Protein AF-A0A3D8QD68-F1 (afdb_monomer_lite)

Organism: NCBI:txid1849047

pLDDT: mean 86.11, std 13.1, range [52.62, 97.5]

Radius of gyration: 23.26 Å; chains: 1; bounding box: 36×42×60 Å

Foldseek 3Di:
DVVVVVCCVPVDDPCPVVVVVQQVVCVVVVHDSQPSDPCSCVVVVVVVCCVVVVVVVVVQCVVCVVVPHNDPDDPD

InterPro domains:
  IPR039297 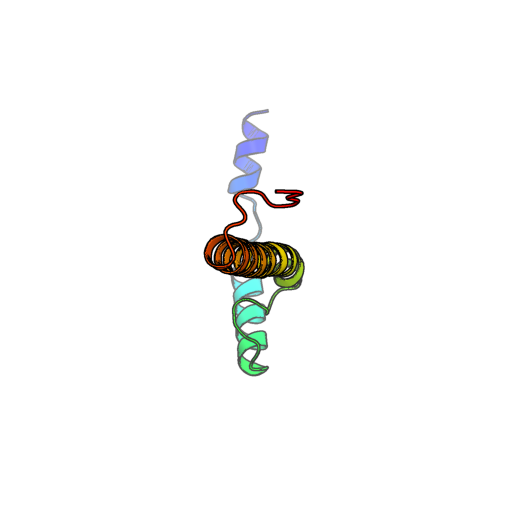Cytochrome c oxidase subunit VII [PF02238] (14-68)

Structure (mmCIF, N/CA/C/O backbone):
data_AF-A0A3D8QD68-F1
#
_entry.id   AF-A0A3D8QD68-F1
#
loop_
_atom_site.group_PDB
_atom_site.id
_atom_site.type_symbol
_atom_site.label_atom_id
_atom_site.label_alt_id
_atom_site.label_comp_id
_atom_site.label_asym_id
_atom_site.label_entity_id
_atom_site.label_seq_id
_atom_site.pdbx_PDB_ins_code
_atom_site.Cartn_x
_atom_site.Cartn_y
_atom_site.Cartn_z
_atom_site.occupancy
_atom_site.B_iso_or_equiv
_atom_site.auth_seq_id
_atom_site.auth_comp_id
_atom_site.auth_asym_id
_atom_site.auth_atom_id
_atom_site.pdbx_PDB_model_num
ATOM 1 N N . MET A 1 1 ? -1.021 29.038 22.547 1.00 53.19 1 MET A N 1
ATOM 2 C CA . MET A 1 1 ? -0.838 28.026 21.478 1.00 53.19 1 MET A CA 1
ATOM 3 C C . MET A 1 1 ? -0.371 26.666 22.011 1.00 53.19 1 MET A C 1
ATOM 5 O O . MET A 1 1 ? -0.933 25.662 21.603 1.00 53.19 1 MET A O 1
ATOM 9 N N . LEU A 1 2 ? 0.573 26.610 22.963 1.00 52.62 2 LEU A N 1
ATOM 10 C CA . LEU A 1 2 ? 1.092 25.350 23.535 1.00 52.62 2 LEU A CA 1
ATOM 11 C C . LEU A 1 2 ? 0.046 24.516 24.318 1.00 52.62 2 LEU A C 1
ATOM 13 O O . LEU A 1 2 ? 0.028 23.293 24.220 1.00 52.62 2 LEU A O 1
ATOM 17 N N . ILE A 1 3 ? -0.878 25.169 25.036 1.00 59.38 3 ILE A N 1
ATOM 18 C CA . ILE A 1 3 ? -1.915 24.500 25.853 1.00 59.38 3 ILE A CA 1
ATOM 19 C C . ILE A 1 3 ? -2.939 23.740 24.985 1.00 59.38 3 ILE A C 1
ATOM 21 O O . ILE A 1 3 ? -3.402 22.665 25.362 1.00 59.38 3 ILE A O 1
ATOM 25 N N . CYS A 1 4 ? -3.248 24.246 23.786 1.00 55.66 4 CYS A N 1
ATOM 26 C CA . CYS A 1 4 ? -4.190 23.599 22.866 1.00 55.66 4 CYS A CA 1
ATOM 27 C C . CYS A 1 4 ? -3.634 22.285 22.290 1.00 55.66 4 CYS A C 1
ATOM 29 O O . CYS A 1 4 ? -4.395 21.351 22.050 1.00 55.66 4 CYS A O 1
ATOM 31 N N . MET A 1 5 ? -2.311 22.185 22.111 1.00 55.88 5 MET A N 1
ATOM 32 C CA . MET A 1 5 ? -1.663 20.982 21.574 1.00 55.88 5 MET A CA 1
ATOM 33 C C . MET A 1 5 ? -1.665 19.829 22.589 1.00 55.88 5 MET A C 1
ATOM 35 O O . MET A 1 5 ? -1.900 18.681 22.219 1.00 55.88 5 MET A O 1
ATOM 39 N N . PHE A 1 6 ? -1.495 20.136 23.879 1.00 54.66 6 PHE A N 1
ATOM 40 C CA . PHE A 1 6 ? -1.578 19.149 24.963 1.00 54.66 6 PHE A CA 1
ATOM 41 C C . PHE A 1 6 ? -3.000 18.593 25.141 1.00 54.66 6 PHE A C 1
ATOM 43 O O . PHE A 1 6 ? -3.189 17.394 25.353 1.00 54.66 6 PHE A O 1
ATOM 50 N N . ASN A 1 7 ? -4.010 19.452 24.972 1.00 58.41 7 ASN A N 1
ATOM 51 C CA . ASN A 1 7 ? -5.421 19.078 25.076 1.00 58.41 7 ASN A CA 1
ATOM 52 C C . ASN A 1 7 ? -5.823 18.017 24.027 1.00 58.41 7 ASN A C 1
ATOM 54 O O . ASN A 1 7 ? -6.613 17.126 24.323 1.00 58.41 7 ASN A O 1
ATOM 58 N N . SER A 1 8 ? -5.218 18.046 22.832 1.00 63.12 8 SER A N 1
ATOM 59 C CA . SER A 1 8 ? -5.529 17.106 21.744 1.00 63.12 8 SER A CA 1
ATOM 60 C C . SER A 1 8 ? -5.054 15.666 21.989 1.00 63.12 8 SER A C 1
ATOM 62 O O . SER A 1 8 ? -5.642 14.739 21.429 1.00 63.12 8 SER A O 1
ATOM 64 N N . PHE A 1 9 ? -3.994 15.457 22.778 1.00 66.31 9 PHE A N 1
ATOM 65 C CA . PHE A 1 9 ? -3.515 14.113 23.131 1.00 66.31 9 PHE A CA 1
ATOM 66 C C . PHE A 1 9 ? -4.228 13.553 24.363 1.00 66.31 9 PHE A C 1
ATOM 68 O O . PHE A 1 9 ? -4.480 12.350 24.417 1.00 66.31 9 PHE A O 1
ATOM 75 N N . ILE A 1 10 ? -4.563 14.419 25.325 1.00 68.56 10 ILE A N 1
ATOM 76 C CA . ILE A 1 10 ? -5.154 14.022 26.609 1.00 68.56 10 ILE A CA 1
ATOM 77 C C . ILE A 1 10 ? -6.681 13.860 26.516 1.00 68.56 10 ILE A C 1
ATOM 79 O O . ILE A 1 10 ? -7.207 12.885 27.039 1.00 68.56 10 ILE A O 1
ATOM 83 N N . ASN A 1 11 ? -7.393 14.733 25.793 1.00 75.38 11 ASN A N 1
ATOM 84 C CA . ASN A 1 11 ? -8.862 14.706 25.681 1.00 75.38 11 ASN A CA 1
ATOM 85 C C . ASN A 1 11 ? -9.366 14.100 24.359 1.00 75.38 11 ASN A C 1
ATOM 87 O O . ASN A 1 11 ? -10.387 14.504 23.804 1.00 75.38 11 ASN A O 1
ATOM 91 N N . ARG A 1 12 ? -8.646 13.105 23.834 1.00 77.62 12 ARG A N 1
ATOM 92 C CA . ARG A 1 12 ? -9.084 12.295 22.692 1.00 77.62 12 ARG A CA 1
ATOM 93 C C . ARG A 1 12 ? -10.003 11.177 23.183 1.00 77.62 12 ARG A C 1
ATOM 95 O O . ARG A 1 12 ? -9.601 10.372 24.018 1.00 77.62 12 ARG A O 1
ATOM 102 N N . GLU A 1 13 ? -11.182 11.041 22.583 1.00 80.69 13 GLU A N 1
ATOM 103 C CA . GLU A 1 13 ? -12.063 9.904 22.863 1.00 80.69 13 GLU A CA 1
ATOM 104 C C . GLU A 1 13 ? -11.382 8.559 22.536 1.00 80.69 13 GLU A C 1
ATOM 106 O O . GLU A 1 13 ? -10.728 8.380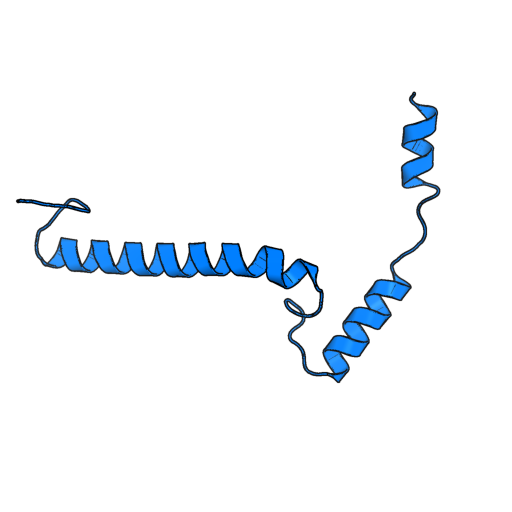 21.492 1.00 80.69 13 GLU A O 1
ATOM 111 N N . ASN A 1 14 ? -11.538 7.583 23.437 1.00 86.56 14 ASN A N 1
ATOM 112 C CA . ASN A 1 14 ? -10.994 6.246 23.250 1.00 86.56 14 ASN A CA 1
ATOM 113 C C . ASN A 1 14 ? -11.796 5.454 22.204 1.00 86.56 14 ASN A C 1
ATOM 115 O O . ASN A 1 14 ? -12.774 4.776 22.500 1.00 86.56 14 ASN A O 1
ATOM 119 N N . ARG A 1 15 ? -11.304 5.465 20.969 1.00 89.19 15 ARG A N 1
ATOM 120 C CA . ARG A 1 15 ? -11.862 4.711 19.834 1.00 89.19 15 ARG A CA 1
ATOM 121 C C . ARG A 1 15 ? -11.423 3.238 19.744 1.00 89.19 15 ARG A C 1
ATOM 123 O O . ARG A 1 15 ? -11.723 2.582 18.750 1.00 89.19 15 ARG A O 1
ATOM 130 N N . VAL A 1 16 ? -10.708 2.694 20.737 1.00 91.81 16 VAL A N 1
ATOM 131 C CA . VAL A 1 16 ? -10.277 1.278 20.722 1.00 91.81 16 VAL A CA 1
ATOM 132 C C . VAL A 1 16 ? -11.472 0.310 20.687 1.00 91.81 16 VAL A C 1
ATOM 134 O O . VAL A 1 16 ? -11.501 -0.520 19.775 1.00 91.81 16 VAL A O 1
ATOM 137 N N . PRO A 1 17 ? -12.506 0.443 21.549 1.00 94.62 17 PRO A N 1
ATOM 138 C CA . PRO A 1 17 ? -13.664 -0.457 21.517 1.00 94.62 17 PRO A CA 1
ATOM 139 C C . PRO A 1 17 ? -14.474 -0.356 20.219 1.00 94.62 17 PRO A C 1
ATOM 141 O O . PRO A 1 17 ? -15.141 -1.305 19.810 1.00 94.62 17 PRO A O 1
ATOM 144 N N . HIS A 1 18 ? -14.423 0.797 19.545 1.00 93.25 18 HIS A N 1
ATOM 145 C CA . HIS A 1 18 ? -15.021 0.970 18.222 1.00 93.25 18 HIS A CA 1
ATOM 146 C C . HIS A 1 18 ? -14.316 0.089 17.182 1.00 93.25 18 HIS A C 1
ATOM 148 O O . HIS A 1 18 ? -14.967 -0.694 16.493 1.00 93.25 18 HIS A O 1
ATOM 154 N N . TYR A 1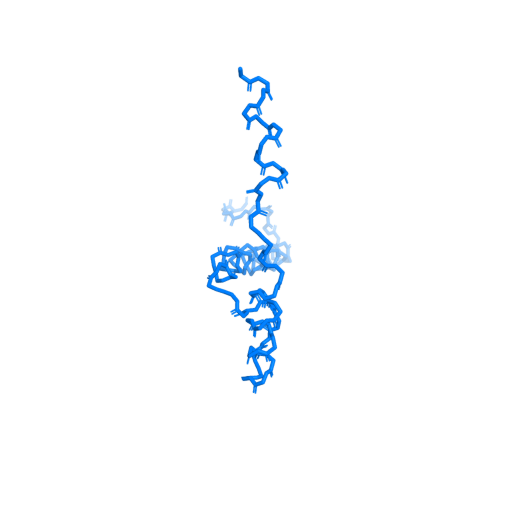 19 ? -12.985 0.161 17.097 1.00 92.19 19 TYR A N 1
ATOM 155 C CA . TYR A 1 19 ? -12.240 -0.658 16.141 1.00 92.19 19 TYR A CA 1
ATOM 156 C C . TYR A 1 19 ? -12.272 -2.147 16.484 1.00 92.19 19 TYR A C 1
ATOM 158 O O . TYR A 1 19 ? -12.371 -2.961 15.574 1.00 92.19 19 TYR A O 1
ATOM 166 N N . GLN A 1 20 ? -12.250 -2.519 17.766 1.00 94.31 20 GLN A N 1
ATOM 167 C CA . GLN A 1 20 ? -12.388 -3.920 18.179 1.00 94.31 20 GLN A CA 1
ATOM 168 C C . GLN A 1 20 ? -13.694 -4.533 17.659 1.00 94.31 20 GLN A C 1
ATOM 170 O O . GLN A 1 20 ? -13.652 -5.592 17.038 1.00 94.31 20 GLN A O 1
ATOM 175 N N . ARG A 1 21 ? -14.830 -3.836 17.817 1.00 94.44 21 ARG A N 1
ATOM 176 C CA . ARG A 1 21 ? -16.122 -4.279 17.268 1.00 94.44 21 ARG A CA 1
ATOM 177 C C . ARG A 1 21 ? -16.100 -4.366 15.744 1.00 94.44 21 ARG A C 1
ATOM 179 O O . ARG A 1 21 ? -16.530 -5.377 15.203 1.00 94.44 21 ARG A O 1
ATOM 186 N N . LEU A 1 22 ? -15.555 -3.352 15.067 1.00 93.56 22 LEU A N 1
ATOM 187 C CA . LEU A 1 22 ? -15.436 -3.339 13.605 1.00 93.56 22 LEU A CA 1
ATOM 188 C C . LEU A 1 22 ? -14.649 -4.555 13.089 1.00 93.56 22 LEU A C 1
ATOM 190 O O . LEU A 1 22 ? -15.104 -5.237 12.173 1.00 93.56 22 LEU A O 1
ATOM 194 N N . PHE A 1 23 ? -13.491 -4.846 13.690 1.00 93.81 23 PHE A N 1
ATOM 195 C CA . PHE A 1 23 ? -12.650 -5.954 13.244 1.00 93.81 23 PHE A CA 1
ATOM 196 C C . PHE A 1 23 ? -13.236 -7.325 13.611 1.00 93.81 23 PHE A C 1
ATOM 198 O O . PHE A 1 23 ? -13.152 -8.261 12.824 1.00 93.81 23 PHE A O 1
ATOM 205 N N . GLN A 1 24 ? -13.892 -7.453 14.767 1.00 94.31 24 GLN A N 1
ATOM 206 C CA . GLN A 1 24 ? -14.589 -8.687 15.152 1.00 94.31 24 GLN A CA 1
ATOM 207 C C . GLN A 1 24 ? -15.790 -8.976 14.237 1.00 94.31 24 GLN A C 1
ATOM 209 O O . GLN A 1 24 ? -15.980 -10.118 13.823 1.00 94.31 24 GLN A O 1
ATOM 214 N N . GLN A 1 25 ? -16.557 -7.948 13.857 1.00 94.06 25 GLN A N 1
ATOM 215 C CA . GLN A 1 25 ? -17.646 -8.072 12.880 1.00 94.06 25 GLN A CA 1
ATOM 216 C C . GLN A 1 25 ? -17.122 -8.478 11.497 1.00 94.06 25 GLN A C 1
ATOM 218 O O . GLN A 1 25 ? -17.672 -9.383 10.874 1.00 94.06 25 GLN A O 1
ATOM 223 N N . GLY A 1 26 ? -16.026 -7.865 11.036 1.00 91.12 26 GLY A N 1
ATOM 224 C CA . GLY A 1 26 ? -15.391 -8.229 9.767 1.00 91.12 26 GLY A CA 1
ATOM 225 C C . GLY A 1 26 ? -14.864 -9.668 9.748 1.00 91.12 26 GLY A C 1
ATOM 226 O O . GLY A 1 26 ? -15.000 -10.352 8.735 1.00 91.12 26 GLY A O 1
ATOM 227 N N . GLN A 1 27 ? -14.320 -10.155 10.869 1.00 91.44 27 GLN A N 1
ATOM 228 C CA . GLN A 1 27 ? -13.907 -11.556 11.024 1.00 91.44 27 GLN A CA 1
ATOM 229 C C . GLN A 1 27 ? -15.103 -12.520 10.984 1.00 91.44 27 GLN A C 1
ATOM 231 O O . GLN A 1 27 ? -15.034 -13.530 10.288 1.00 91.44 27 GLN A O 1
ATOM 236 N N . ALA A 1 28 ? -16.218 -12.188 11.647 1.00 91.94 28 ALA A N 1
ATOM 237 C CA . ALA A 1 28 ? -17.450 -12.983 11.586 1.00 91.94 28 ALA A CA 1
ATOM 238 C C . ALA A 1 28 ? -18.042 -13.057 10.164 1.00 91.94 28 ALA A C 1
ATOM 240 O O . ALA A 1 28 ? -18.658 -14.050 9.794 1.00 91.94 28 ALA A O 1
ATOM 241 N N . GLN A 1 29 ? -17.817 -12.025 9.347 1.00 92.38 29 GLN A N 1
ATOM 242 C CA . GLN A 1 29 ? -18.197 -11.981 7.930 1.00 92.38 29 GLN A CA 1
ATOM 243 C C . GLN A 1 29 ? -17.134 -12.586 6.992 1.00 92.38 29 GLN A C 1
ATOM 245 O O . GLN A 1 29 ? -17.241 -12.443 5.774 1.00 92.38 29 GLN A O 1
ATOM 250 N N . HIS A 1 30 ? -16.091 -13.226 7.532 1.00 91.06 30 HIS A N 1
ATOM 251 C CA . HIS A 1 30 ? -14.964 -13.797 6.784 1.00 91.06 30 HIS A CA 1
ATOM 252 C C . HIS A 1 30 ? -14.254 -12.805 5.841 1.00 91.06 30 HIS A C 1
ATOM 254 O O . HIS A 1 30 ? -13.636 -13.189 4.844 1.00 91.06 30 HIS A O 1
ATOM 260 N N . VAL A 1 31 ? -14.292 -11.510 6.161 1.00 91.56 31 VAL A N 1
ATOM 261 C CA . VAL A 1 31 ? -13.573 -10.483 5.406 1.00 91.56 31 VAL A CA 1
ATOM 262 C C . VAL A 1 31 ? -12.111 -10.481 5.838 1.00 91.56 31 VAL A C 1
ATOM 264 O O . VAL A 1 31 ? -11.783 -10.438 7.025 1.00 91.56 31 VAL A O 1
ATOM 267 N N . ARG A 1 32 ? -11.192 -10.472 4.869 1.00 91.62 32 ARG A N 1
ATOM 268 C CA . ARG A 1 32 ? -9.749 -10.391 5.141 1.00 91.62 32 ARG A CA 1
ATOM 269 C C . ARG A 1 32 ? -9.424 -9.141 5.953 1.00 91.62 32 ARG A C 1
ATOM 271 O O . ARG A 1 32 ? -9.865 -8.056 5.585 1.00 91.62 32 ARG A O 1
ATOM 278 N N . GLN A 1 33 ? -8.588 -9.283 6.984 1.00 91.94 33 GLN A N 1
ATOM 279 C CA . GLN A 1 33 ? -8.230 -8.219 7.936 1.00 91.94 33 GLN A CA 1
ATOM 280 C C . GLN A 1 33 ? -7.857 -6.886 7.265 1.00 91.94 33 GLN A C 1
ATOM 282 O O . GLN A 1 33 ? -8.278 -5.817 7.703 1.00 91.94 33 GLN A O 1
ATOM 287 N N . TRP A 1 34 ? -7.110 -6.946 6.163 1.00 90.31 34 TRP A N 1
ATOM 288 C CA . TRP A 1 34 ? -6.656 -5.770 5.426 1.00 90.31 34 TRP A CA 1
ATOM 289 C C . TRP A 1 34 ? -7.763 -5.049 4.640 1.00 90.31 34 TRP A C 1
ATOM 291 O O . TRP A 1 34 ? -7.577 -3.884 4.307 1.00 90.31 34 TRP A O 1
ATOM 301 N N . ASN A 1 35 ? -8.919 -5.674 4.387 1.00 92.75 35 ASN A N 1
ATOM 302 C CA . ASN A 1 35 ? -10.037 -5.119 3.606 1.00 92.75 35 ASN A CA 1
ATOM 303 C C . ASN A 1 35 ? -11.283 -4.767 4.446 1.00 92.75 35 ASN A C 1
ATOM 305 O O . ASN A 1 35 ? -12.358 -4.548 3.897 1.00 92.75 35 ASN A O 1
ATOM 309 N N . GLN A 1 36 ? -11.182 -4.746 5.777 1.00 90.50 36 GLN A N 1
ATOM 310 C CA . GLN A 1 36 ? -12.370 -4.592 6.631 1.00 90.50 36 GLN A CA 1
ATOM 311 C C . GLN A 1 36 ? -12.849 -3.138 6.778 1.00 90.50 36 GLN A C 1
ATOM 313 O O . GLN A 1 36 ? -14.005 -2.896 7.102 1.00 90.50 36 GLN A O 1
ATOM 318 N N . THR A 1 37 ? -11.980 -2.147 6.551 1.00 91.19 37 THR A N 1
ATOM 319 C CA . THR A 1 37 ? -12.303 -0.723 6.756 1.00 91.19 37 THR A CA 1
ATOM 320 C C . THR A 1 37 ? -12.544 -0.007 5.424 1.00 91.19 37 THR A C 1
ATOM 322 O O . THR A 1 37 ? -11.878 -0.286 4.433 1.00 91.19 37 THR A O 1
ATOM 325 N N . ALA A 1 38 ? -13.420 1.003 5.394 1.00 88.06 38 ALA A N 1
ATOM 326 C CA . ALA A 1 38 ? -13.656 1.817 4.191 1.00 88.06 38 ALA A CA 1
ATOM 327 C C . ALA A 1 38 ? -12.370 2.463 3.631 1.00 88.06 38 ALA A C 1
ATOM 329 O O . ALA A 1 38 ? -12.161 2.501 2.419 1.00 88.06 38 ALA A O 1
ATOM 330 N N . LYS A 1 39 ? -11.466 2.914 4.513 1.00 89.62 39 LYS A N 1
ATOM 331 C CA . LYS A 1 39 ? -10.166 3.483 4.120 1.00 89.62 39 LYS A CA 1
ATOM 332 C C . LYS A 1 39 ? -9.186 2.456 3.554 1.00 89.62 39 LYS A C 1
ATOM 334 O O . LYS A 1 39 ? -8.269 2.853 2.842 1.00 89.62 39 LYS A O 1
ATOM 339 N N . SER A 1 40 ? -9.389 1.161 3.805 1.00 90.94 40 SER A N 1
ATOM 340 C CA . SER A 1 40 ? -8.550 0.112 3.225 1.00 90.94 40 SER A CA 1
ATOM 341 C C . SER A 1 40 ? -8.574 0.166 1.703 1.00 90.94 40 SER A C 1
ATOM 343 O O . SER A 1 40 ? -7.518 0.142 1.087 1.00 90.94 40 SER A O 1
ATOM 345 N N . LYS A 1 41 ? -9.750 0.332 1.085 1.00 90.75 41 LYS A N 1
ATOM 346 C CA . LYS A 1 41 ? -9.883 0.393 -0.382 1.00 90.75 41 LYS A CA 1
ATOM 347 C C . LYS A 1 41 ? -9.074 1.539 -0.991 1.00 90.75 41 LYS A C 1
ATOM 349 O O . LYS A 1 41 ? -8.395 1.346 -1.994 1.00 90.75 41 LYS A O 1
ATOM 354 N N . PHE A 1 42 ? -9.091 2.703 -0.341 1.00 94.00 42 PHE A N 1
ATOM 355 C CA . PHE A 1 42 ? -8.334 3.875 -0.783 1.00 94.00 42 PHE A CA 1
ATOM 356 C C . PHE A 1 42 ? -6.815 3.653 -0.744 1.00 94.00 42 PHE A C 1
ATOM 358 O O . PHE A 1 42 ? -6.104 4.180 -1.589 1.00 94.00 42 PHE A O 1
ATOM 365 N N . MET A 1 43 ? -6.313 2.853 0.201 1.00 93.44 43 MET A N 1
ATOM 366 C CA . MET A 1 43 ? -4.887 2.509 0.276 1.00 93.44 43 MET A CA 1
ATOM 367 C C . MET A 1 43 ? -4.514 1.339 -0.645 1.00 93.44 43 MET A C 1
ATOM 369 O O . MET A 1 43 ? -3.431 1.320 -1.223 1.00 93.44 43 MET A O 1
ATOM 373 N N . LEU A 1 44 ? -5.404 0.357 -0.790 1.00 95.38 44 LEU A N 1
ATOM 374 C CA . LEU A 1 44 ? -5.124 -0.879 -1.517 1.00 95.38 44 LEU A CA 1
ATOM 375 C C . LEU A 1 44 ? -5.150 -0.699 -3.032 1.00 95.38 44 LEU A C 1
ATOM 377 O O . LEU A 1 44 ? -4.321 -1.290 -3.714 1.00 95.38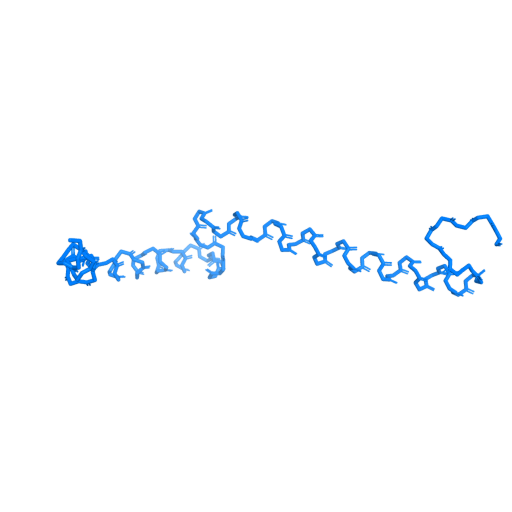 44 LEU A O 1
ATOM 381 N N . TYR A 1 45 ? -6.055 0.120 -3.574 1.00 94.81 45 TYR A N 1
ATOM 382 C CA . TYR A 1 45 ? -6.103 0.359 -5.019 1.00 94.81 45 TYR A CA 1
ATOM 383 C C . TYR A 1 45 ? -4.806 0.938 -5.596 1.00 94.81 45 TYR A C 1
ATOM 385 O O . TYR A 1 45 ? -4.276 0.325 -6.523 1.00 94.81 45 TYR A O 1
ATOM 393 N N . PRO A 1 46 ? -4.227 2.032 -5.063 1.00 96.56 46 PRO A N 1
ATOM 394 C CA . PRO A 1 46 ? -2.947 2.514 -5.572 1.00 96.56 46 PRO A CA 1
ATOM 395 C C . PRO A 1 46 ? -1.822 1.495 -5.349 1.00 96.56 46 PRO A C 1
ATOM 397 O O . PRO A 1 46 ? -0.975 1.334 -6.226 1.00 96.56 46 PRO A O 1
ATOM 400 N N . TYR A 1 47 ? -1.835 0.757 -4.230 1.00 95.25 47 TYR A N 1
ATOM 401 C CA . TYR A 1 47 ? -0.865 -0.311 -3.980 1.00 95.25 47 TYR A CA 1
ATOM 402 C C . TYR A 1 47 ? -0.910 -1.401 -5.062 1.00 95.25 47 TYR A C 1
ATOM 404 O O . TYR A 1 47 ? 0.130 -1.752 -5.616 1.00 95.25 47 TYR A O 1
ATOM 412 N N . TYR A 1 48 ? -2.098 -1.896 -5.421 1.00 96.19 48 TYR A N 1
ATOM 413 C CA . TYR A 1 48 ? -2.241 -2.910 -6.467 1.00 96.19 48 TYR A CA 1
ATOM 414 C C . TYR A 1 48 ? -1.854 -2.385 -7.848 1.00 96.19 48 TYR A C 1
ATOM 416 O O . TYR A 1 48 ? -1.177 -3.096 -8.588 1.00 96.19 48 TYR A O 1
ATOM 424 N N . THR A 1 49 ? -2.205 -1.142 -8.179 1.00 97.06 49 THR A N 1
ATOM 425 C CA . THR A 1 49 ? -1.799 -0.521 -9.446 1.00 97.06 49 THR A CA 1
ATOM 426 C C . THR A 1 49 ? -0.281 -0.448 -9.575 1.00 97.06 49 THR A C 1
ATOM 428 O O . THR A 1 49 ? 0.261 -0.815 -10.613 1.00 97.06 49 THR A O 1
ATOM 431 N N . MET A 1 50 ? 0.425 -0.026 -8.522 1.00 97.50 50 MET A N 1
ATOM 432 C CA . MET A 1 50 ? 1.890 0.037 -8.542 1.00 97.50 50 MET A CA 1
ATOM 433 C C . MET A 1 50 ? 2.526 -1.355 -8.572 1.00 97.50 50 MET A C 1
ATOM 435 O O . MET A 1 50 ? 3.482 -1.568 -9.313 1.00 97.50 50 MET A O 1
ATOM 439 N N . LEU A 1 51 ? 1.985 -2.309 -7.808 1.00 96.69 51 LEU A N 1
ATOM 440 C CA . LEU A 1 51 ? 2.498 -3.676 -7.756 1.00 96.69 51 LEU A CA 1
ATOM 441 C C . LEU A 1 51 ? 2.400 -4.363 -9.123 1.00 96.69 51 LEU A C 1
ATOM 443 O O . LEU A 1 51 ? 3.402 -4.845 -9.649 1.00 96.69 51 LEU A O 1
ATOM 447 N N . PHE A 1 52 ? 1.206 -4.381 -9.719 1.00 97.31 52 PHE A N 1
ATOM 448 C CA . PHE A 1 52 ? 0.999 -5.010 -11.022 1.00 97.31 52 PHE A CA 1
ATOM 449 C C . PHE A 1 52 ? 1.606 -4.195 -12.162 1.00 97.31 52 PHE A C 1
ATOM 451 O O . PHE A 1 52 ? 2.122 -4.787 -13.104 1.00 97.31 52 PHE A O 1
ATOM 458 N N . GLY A 1 53 ? 1.621 -2.863 -12.064 1.00 97.50 53 GLY A N 1
ATOM 459 C CA . GLY A 1 53 ? 2.298 -1.999 -13.031 1.00 97.50 53 GLY A CA 1
ATOM 460 C C . GLY A 1 53 ? 3.809 -2.238 -13.068 1.00 97.50 53 GLY A C 1
ATOM 461 O O . GLY A 1 53 ? 4.378 -2.413 -14.143 1.00 97.50 53 GLY A O 1
ATOM 462 N N . GLY A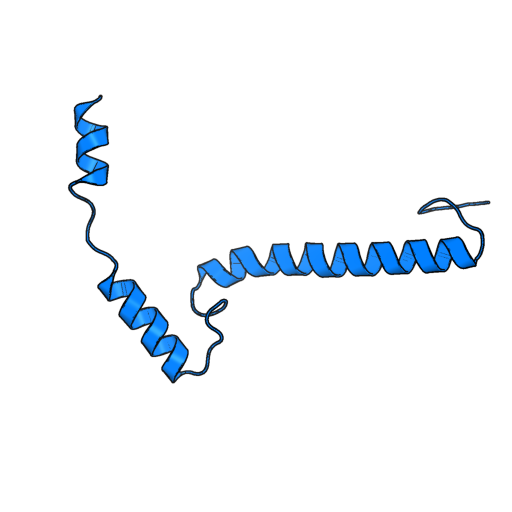 1 54 ? 4.459 -2.330 -11.904 1.00 96.81 54 GLY A N 1
ATOM 463 C CA . GLY A 1 54 ? 5.886 -2.644 -11.803 1.00 96.81 54 GLY A CA 1
ATOM 464 C C . GLY A 1 54 ? 6.213 -4.073 -12.240 1.00 96.81 54 GLY A C 1
ATOM 465 O O . GLY A 1 54 ? 7.198 -4.299 -12.946 1.00 96.81 54 GLY A O 1
ATOM 466 N N . LEU A 1 55 ? 5.358 -5.041 -11.893 1.00 97.00 55 LEU A N 1
ATOM 467 C CA . LEU A 1 55 ? 5.515 -6.420 -12.352 1.00 97.00 55 LEU A CA 1
ATOM 468 C C . LEU A 1 55 ? 5.393 -6.511 -13.879 1.00 97.00 55 LEU A C 1
ATOM 470 O O . LEU A 1 55 ? 6.291 -7.036 -14.528 1.00 97.00 55 LEU A O 1
ATOM 474 N N . ALA A 1 56 ? 4.338 -5.946 -14.466 1.00 96.56 56 ALA A N 1
ATOM 475 C CA . ALA A 1 56 ? 4.151 -5.928 -15.914 1.00 96.56 56 ALA A CA 1
ATOM 476 C C . ALA A 1 56 ? 5.305 -5.204 -16.625 1.00 96.56 56 ALA A C 1
ATOM 478 O O . ALA A 1 56 ? 5.826 -5.711 -17.615 1.00 96.56 56 ALA A O 1
ATOM 479 N N . GLY A 1 57 ? 5.757 -4.068 -16.084 1.00 95.38 57 GLY A N 1
ATOM 480 C CA . GLY A 1 57 ? 6.902 -3.323 -16.606 1.00 95.38 57 GLY A CA 1
ATOM 481 C C . GLY A 1 57 ? 8.210 -4.117 -16.577 1.00 95.38 57 GLY A C 1
ATOM 482 O O . GLY A 1 57 ? 8.944 -4.130 -17.564 1.00 95.38 57 GLY A O 1
ATOM 483 N N . SER A 1 58 ? 8.492 -4.827 -15.481 1.00 95.06 58 SER A N 1
ATOM 484 C CA . SER A 1 58 ? 9.705 -5.652 -15.372 1.00 95.06 58 SER A CA 1
ATOM 485 C C . SER A 1 58 ? 9.676 -6.855 -16.318 1.00 95.06 58 SER A C 1
ATOM 487 O O . SER A 1 58 ? 10.668 -7.112 -16.999 1.00 95.06 58 SER A O 1
ATOM 489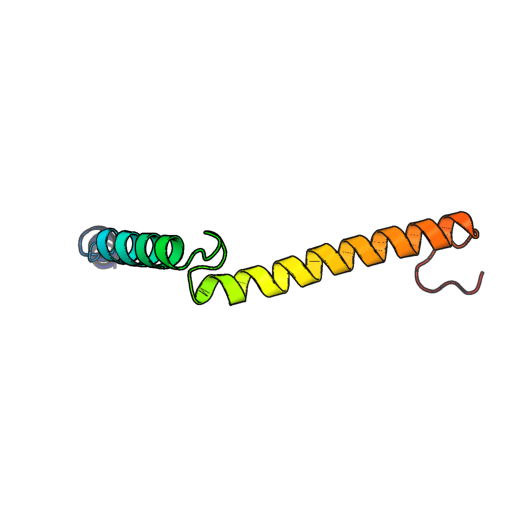 N N . MET A 1 59 ? 8.534 -7.543 -16.433 1.00 95.31 59 MET A N 1
ATOM 490 C CA . MET A 1 59 ? 8.364 -8.637 -17.394 1.00 95.31 59 MET A CA 1
ATOM 491 C C . MET A 1 59 ? 8.481 -8.135 -18.841 1.00 95.31 59 MET A C 1
ATOM 493 O O . MET A 1 59 ? 9.184 -8.751 -19.637 1.00 95.31 59 MET A O 1
ATOM 497 N N . TYR A 1 60 ? 7.879 -6.985 -19.168 1.00 93.81 60 TYR A N 1
ATOM 498 C CA . TYR A 1 60 ? 7.987 -6.360 -20.491 1.00 93.81 60 TYR A CA 1
ATOM 499 C C . TYR A 1 60 ? 9.445 -6.066 -20.864 1.00 93.81 60 TYR A C 1
ATOM 501 O O . TYR A 1 60 ? 9.911 -6.495 -21.920 1.00 93.81 60 TYR A O 1
ATOM 509 N N . MET A 1 61 ? 10.195 -5.397 -19.983 1.00 92.69 61 MET A N 1
ATOM 510 C CA . MET A 1 61 ? 11.598 -5.064 -20.248 1.00 92.69 61 MET A CA 1
ATOM 511 C C . MET A 1 61 ? 12.494 -6.303 -20.316 1.00 92.69 61 MET A C 1
ATOM 513 O O . MET A 1 61 ? 13.416 -6.338 -21.129 1.00 92.69 61 MET A O 1
ATOM 517 N N . MET A 1 62 ? 12.205 -7.342 -19.531 1.00 93.94 62 MET A N 1
ATOM 518 C CA . MET A 1 62 ? 12.902 -8.624 -19.628 1.00 93.94 62 MET A CA 1
ATOM 519 C C . MET A 1 62 ? 12.672 -9.289 -20.990 1.00 93.94 62 MET A C 1
ATOM 521 O O . MET A 1 62 ? 13.637 -9.668 -21.650 1.00 93.94 62 MET A O 1
ATOM 525 N N . THR A 1 63 ? 11.424 -9.385 -21.459 1.00 92.62 63 THR A N 1
ATOM 526 C CA . THR A 1 63 ? 11.121 -9.947 -22.785 1.00 92.62 63 THR A CA 1
ATOM 527 C C . THR A 1 63 ? 11.786 -9.137 -23.897 1.00 92.62 63 THR A C 1
ATOM 529 O O . THR A 1 63 ? 12.387 -9.707 -24.805 1.00 92.62 63 THR A O 1
ATOM 532 N N . ARG A 1 64 ? 11.753 -7.803 -23.810 1.00 90.12 64 ARG A N 1
ATOM 533 C CA . ARG A 1 64 ? 12.432 -6.920 -24.771 1.00 90.12 64 ARG A CA 1
ATOM 534 C C . ARG A 1 64 ? 13.949 -7.116 -24.763 1.00 90.12 64 ARG A C 1
ATOM 536 O O . ARG A 1 64 ? 14.545 -7.138 -25.836 1.00 90.12 64 ARG A O 1
ATOM 543 N N . MET A 1 65 ? 14.554 -7.323 -23.592 1.00 91.50 65 MET A N 1
ATOM 544 C CA . MET A 1 65 ? 15.989 -7.584 -23.456 1.00 91.50 65 MET A CA 1
ATOM 545 C C . MET A 1 65 ? 16.400 -8.914 -24.096 1.00 91.50 65 MET A C 1
ATOM 547 O O . MET A 1 65 ? 17.443 -8.961 -24.747 1.00 91.50 65 MET A O 1
ATOM 551 N N . VAL A 1 66 ? 15.578 -9.962 -23.962 1.00 91.25 66 VAL A N 1
ATOM 552 C CA . VAL A 1 66 ? 15.783 -11.253 -24.649 1.00 91.25 66 VAL A CA 1
ATOM 553 C C . VAL A 1 66 ? 15.737 -11.083 -26.171 1.00 91.25 66 VAL A C 1
ATOM 555 O O . VAL A 1 66 ? 16.523 -11.703 -26.878 1.00 91.25 66 VAL A O 1
ATOM 558 N N . LEU A 1 67 ? 14.875 -10.196 -26.674 1.00 91.12 67 LEU A N 1
ATOM 559 C CA . LEU A 1 67 ? 14.773 -9.859 -28.099 1.00 91.12 67 LEU A CA 1
ATOM 560 C C . LEU A 1 67 ? 15.826 -8.835 -28.577 1.00 91.12 67 LEU A C 1
ATOM 562 O O . LEU A 1 67 ? 15.815 -8.450 -29.740 1.00 91.12 67 LEU A O 1
ATOM 566 N N . GLY A 1 68 ? 16.736 -8.385 -27.705 1.00 88.88 68 GLY A N 1
ATOM 567 C CA . GLY A 1 68 ? 17.841 -7.482 -28.050 1.00 88.88 68 GLY A CA 1
ATOM 568 C C . GLY A 1 68 ? 17.564 -5.982 -27.877 1.00 88.88 68 GLY A C 1
ATOM 569 O O . GLY A 1 68 ? 18.504 -5.190 -27.928 1.00 88.88 68 GLY A O 1
ATOM 570 N N . HIS A 1 69 ? 16.328 -5.570 -27.583 1.00 87.31 69 HIS A N 1
ATOM 571 C CA . HIS A 1 69 ? 15.982 -4.158 -27.380 1.00 87.31 69 HIS A CA 1
ATOM 572 C C . HIS A 1 69 ? 16.418 -3.659 -25.994 1.00 87.31 69 HIS A C 1
ATOM 574 O O . HIS A 1 69 ? 16.191 -4.325 -24.981 1.00 87.31 69 HIS A O 1
ATOM 580 N N . LYS A 1 70 ? 17.019 -2.462 -25.931 1.00 83.31 70 LYS A N 1
ATOM 581 C CA . LYS A 1 70 ? 17.560 -1.880 -24.683 1.00 83.31 70 LYS A CA 1
ATOM 582 C C . LYS A 1 70 ? 16.696 -0.780 -24.058 1.00 83.31 70 LYS A C 1
ATOM 584 O O . LYS A 1 70 ? 16.921 -0.432 -22.902 1.00 83.31 70 LYS A O 1
ATOM 589 N N . THR A 1 71 ? 15.708 -0.247 -24.777 1.00 87.06 71 THR A N 1
ATOM 590 C CA . THR A 1 71 ? 14.843 0.848 -24.304 1.00 87.06 71 THR A CA 1
ATOM 591 C C . THR A 1 71 ? 13.357 0.470 -24.346 1.00 87.06 71 THR A C 1
ATOM 593 O O . THR A 1 71 ? 12.964 -0.517 -24.971 1.00 87.06 71 THR A O 1
ATOM 596 N N . TRP A 1 72 ? 12.528 1.251 -23.643 1.00 80.62 72 TRP A N 1
ATOM 597 C CA . TRP A 1 72 ? 11.079 1.032 -23.504 1.00 80.62 72 TRP A CA 1
ATOM 598 C C . TRP A 1 72 ? 10.309 1.157 -24.824 1.00 80.62 72 TRP A C 1
ATOM 600 O O . TRP A 1 72 ? 9.384 0.384 -25.083 1.00 80.62 72 TRP A O 1
ATOM 610 N N . PHE A 1 73 ? 10.727 2.111 -25.654 1.00 76.44 73 PHE A N 1
ATOM 611 C CA . PHE A 1 73 ? 10.180 2.424 -26.969 1.00 76.44 73 PHE A CA 1
ATOM 612 C C . PHE A 1 73 ? 11.368 2.475 -27.943 1.00 76.44 73 PHE A C 1
ATOM 614 O O . PHE A 1 73 ? 11.901 3.543 -28.217 1.00 76.44 73 PHE A O 1
ATOM 621 N N . SER A 1 74 ? 11.894 1.318 -28.354 1.00 66.88 74 SER A N 1
ATOM 622 C CA . SER A 1 74 ? 13.026 1.260 -29.300 1.00 66.88 74 SER A CA 1
ATOM 623 C C . SER A 1 74 ? 12.508 1.176 -30.736 1.00 66.88 74 SER A C 1
ATOM 625 O O . SER A 1 74 ? 11.701 0.294 -31.043 1.00 66.88 74 SER A O 1
ATOM 627 N N . GLU A 1 75 ? 13.015 2.071 -31.586 1.00 64.06 75 GLU A N 1
ATOM 628 C CA . GLU A 1 75 ? 13.442 1.759 -32.952 1.00 64.06 75 GLU A CA 1
ATOM 629 C C . GLU A 1 75 ? 14.961 1.541 -32.857 1.00 64.06 75 GLU A C 1
ATOM 631 O O . GLU A 1 75 ? 15.682 2.479 -32.530 1.00 64.06 75 GLU A O 1
ATOM 636 N N . ASN A 1 76 ? 15.394 0.284 -33.015 1.00 54.50 76 ASN A N 1
ATOM 637 C CA . ASN A 1 76 ? 16.772 -0.225 -32.904 1.00 54.50 76 ASN A CA 1
ATOM 638 C C . ASN A 1 76 ? 17.641 0.399 -31.801 1.00 54.50 76 ASN A C 1
ATOM 640 O O . ASN A 1 76 ? 18.521 1.234 -32.096 1.00 54.50 76 ASN A O 1
#

Sequence (76 aa):
MLICMFNSFINRENRVPHYQRLFQQGQAQHVRQWNQTAKSKFMLYPYYTMLFGGLAGSMYMMTRMVLGHKTWFSEN

Secondary structure (DSSP, 8-state):
-HHHHHHHHHS----HHHHHHHHHHHHHTT--GGGSSHHHHHHHHHHHHHHHHHHHHHHHHHHHHHTT--STT---